Protein AF-A0A9X4HL28-F1 (afdb_monomer_lite)

Foldseek 3Di:
DPPQVVVPNDDDPVVLVVCCVPDPVSVCVVCVVVVNNVVVVVVVVVVVVVVVVVVVVVVVVVVD

Sequence (64 aa):
MKNWFSAKNGPTGRHLVDLVRTSDEVLEAVLRMSGRSDLILSKKLGDSKQTLIKMLNLIGELQG

Structure (mmCIF, N/CA/C/O backbone):
data_AF-A0A9X4HL28-F1
#
_entry.id   AF-A0A9X4HL28-F1
#
loop_
_atom_site.group_PDB
_atom_site.id
_atom_site.type_symbol
_atom_site.label_atom_id
_atom_site.label_alt_id
_atom_site.label_comp_id
_atom_site.label_asym_id
_atom_site.label_entity_id
_atom_site.label_seq_id
_atom_site.pdbx_PDB_ins_code
_atom_site.Cartn_x
_atom_site.Cartn_y
_atom_site.Cartn_z
_atom_site.occupancy
_atom_site.B_iso_or_equiv
_atom_site.auth_seq_id
_atom_site.auth_comp_id
_atom_site.auth_asym_id
_atom_site.auth_atom_id
_atom_site.pdbx_PDB_model_num
ATOM 1 N N . MET A 1 1 ? 13.358 12.190 -4.980 1.00 51.19 1 MET A N 1
ATOM 2 C CA . MET A 1 1 ? 13.119 11.107 -5.964 1.00 51.19 1 MET A CA 1
ATOM 3 C C . MET A 1 1 ? 12.947 11.673 -7.383 1.00 51.19 1 MET A C 1
ATOM 5 O O . MET A 1 1 ? 11.823 11.775 -7.847 1.00 51.19 1 MET A O 1
ATOM 9 N N . LYS A 1 2 ? 14.006 12.106 -8.085 1.00 52.94 2 LYS A N 1
ATOM 10 C CA . LYS A 1 2 ? 13.868 12.597 -9.482 1.00 52.94 2 LYS A CA 1
ATOM 11 C C . LYS A 1 2 ? 14.830 11.954 -10.489 1.00 52.94 2 LYS A C 1
ATOM 13 O O . LYS A 1 2 ? 14.520 11.938 -11.668 1.00 52.94 2 LYS A O 1
ATOM 18 N N . ASN A 1 3 ? 15.938 11.355 -10.042 1.00 55.38 3 ASN A N 1
ATOM 19 C CA . ASN A 1 3 ? 17.023 10.980 -10.961 1.00 55.38 3 ASN A CA 1
ATOM 20 C C . ASN A 1 3 ? 17.046 9.500 -11.384 1.00 55.38 3 ASN A C 1
ATOM 22 O O . ASN A 1 3 ? 17.671 9.182 -12.391 1.00 55.38 3 ASN A O 1
ATOM 26 N N . TRP A 1 4 ? 16.373 8.597 -10.662 1.00 60.84 4 TRP A N 1
ATOM 27 C CA . TRP A 1 4 ? 16.336 7.172 -11.027 1.00 60.84 4 TRP A CA 1
ATOM 28 C C . TRP A 1 4 ? 15.245 6.842 -12.061 1.00 60.84 4 TRP A C 1
ATOM 30 O O . TRP A 1 4 ? 15.393 5.888 -12.817 1.00 60.84 4 TRP A O 1
ATOM 40 N N . PHE A 1 5 ? 14.195 7.670 -12.156 1.00 60.91 5 PHE A N 1
ATOM 41 C CA . PHE A 1 5 ? 13.140 7.550 -13.174 1.00 60.91 5 PHE A CA 1
ATOM 42 C C . PHE A 1 5 ? 13.608 7.929 -14.584 1.00 60.91 5 PHE A C 1
ATOM 44 O O . PHE A 1 5 ? 13.056 7.440 -15.563 1.00 60.91 5 PHE A O 1
ATOM 51 N N . SER A 1 6 ? 14.657 8.746 -14.708 1.00 64.44 6 SER A N 1
ATOM 52 C CA . SER A 1 6 ? 15.223 9.170 -15.998 1.00 64.44 6 SER A CA 1
ATOM 53 C C . SER A 1 6 ? 16.160 8.126 -16.629 1.00 64.44 6 SER A C 1
ATOM 55 O O . SER A 1 6 ? 17.015 8.487 -17.433 1.00 64.44 6 SER A O 1
ATOM 57 N N . ALA A 1 7 ? 16.051 6.854 -16.219 1.00 60.53 7 ALA A N 1
ATOM 58 C CA . ALA A 1 7 ? 16.823 5.680 -16.657 1.00 60.53 7 ALA A CA 1
ATOM 59 C C . ALA A 1 7 ? 18.355 5.730 -16.469 1.00 60.53 7 ALA A C 1
ATOM 61 O O . ALA A 1 7 ? 18.999 4.686 -16.476 1.00 60.53 7 ALA A O 1
ATOM 62 N N . LYS A 1 8 ? 18.953 6.904 -16.231 1.00 61.06 8 LYS A N 1
ATOM 63 C CA . LYS A 1 8 ? 20.410 7.074 -16.131 1.00 61.06 8 LYS A CA 1
ATOM 64 C C . LYS A 1 8 ? 21.030 6.357 -14.923 1.00 61.06 8 LYS A C 1
ATOM 66 O O . LYS A 1 8 ? 22.205 6.036 -14.974 1.00 61.06 8 LYS A O 1
ATOM 71 N N . ASN A 1 9 ? 20.236 6.110 -13.873 1.00 66.62 9 ASN A N 1
ATOM 72 C CA . ASN A 1 9 ? 20.599 5.371 -12.652 1.00 66.62 9 ASN A CA 1
ATOM 73 C C . ASN A 1 9 ? 19.382 4.602 -12.086 1.00 66.62 9 ASN A C 1
ATOM 75 O O . ASN A 1 9 ? 19.069 4.706 -10.899 1.00 66.62 9 ASN A O 1
ATOM 79 N N . GLY A 1 10 ? 18.615 3.922 -12.943 1.00 71.69 10 GLY A N 1
ATOM 80 C CA . GLY A 1 10 ? 17.452 3.145 -12.498 1.00 71.69 10 GLY A CA 1
ATOM 81 C C . GLY A 1 10 ? 17.848 1.899 -11.684 1.00 71.69 10 GLY A C 1
ATOM 82 O O . GLY A 1 10 ? 18.933 1.356 -11.903 1.00 71.69 10 GLY A O 1
ATOM 83 N N . PRO A 1 11 ? 16.998 1.415 -10.756 1.00 77.81 11 PRO A N 1
ATOM 84 C CA . PRO A 1 11 ? 17.226 0.133 -10.095 1.00 77.81 11 PRO A CA 1
ATOM 85 C C . PRO A 1 11 ? 17.207 -1.009 -11.120 1.00 77.81 11 PRO A C 1
ATOM 87 O O . PRO A 1 11 ? 16.460 -0.968 -12.099 1.00 77.81 11 PRO A O 1
ATOM 90 N N . THR A 1 12 ? 17.989 -2.066 -10.881 1.00 85.00 12 THR A N 1
ATOM 91 C CA . THR A 1 12 ? 17.820 -3.305 -11.659 1.00 85.00 12 THR A CA 1
ATOM 92 C C . THR A 1 12 ? 16.431 -3.893 -11.395 1.00 85.00 12 THR A C 1
ATOM 94 O O . THR A 1 12 ? 15.831 -3.620 -10.355 1.00 85.00 12 THR A O 1
ATOM 97 N N . GLY A 1 13 ? 15.926 -4.750 -12.291 1.00 86.06 13 GLY A N 1
ATOM 98 C CA . GLY A 1 13 ? 14.599 -5.362 -12.125 1.00 86.06 13 GLY A CA 1
ATOM 99 C C . GLY A 1 13 ? 14.406 -6.039 -10.761 1.00 86.06 13 GLY A C 1
ATOM 100 O O . GLY A 1 13 ? 13.358 -5.883 -10.143 1.00 86.06 13 GLY A O 1
ATOM 101 N N . ARG A 1 14 ? 15.446 -6.701 -10.234 1.00 91.44 14 ARG A N 1
ATOM 102 C CA . ARG A 1 14 ? 15.418 -7.316 -8.896 1.00 91.44 14 ARG A CA 1
ATOM 103 C C . ARG A 1 14 ? 15.253 -6.282 -7.781 1.00 91.44 14 ARG A C 1
ATOM 105 O O . ARG A 1 14 ? 14.361 -6.426 -6.956 1.00 91.44 14 ARG A O 1
ATOM 112 N N . HIS A 1 15 ? 16.058 -5.221 -7.803 1.00 90.06 15 HIS A N 1
ATOM 113 C CA . HIS A 1 15 ? 15.964 -4.150 -6.809 1.00 90.06 15 HIS A CA 1
ATOM 114 C C . HIS A 1 15 ? 14.630 -3.402 -6.902 1.00 90.06 15 HIS A C 1
ATOM 116 O O . HIS A 1 15 ? 14.088 -2.993 -5.881 1.00 90.06 15 HIS A O 1
ATOM 122 N N . LEU A 1 16 ? 14.067 -3.252 -8.105 1.00 91.00 16 LEU A N 1
ATOM 123 C CA . LEU A 1 16 ? 12.742 -2.661 -8.271 1.00 91.00 16 LEU A CA 1
ATOM 124 C C . LEU A 1 16 ? 11.656 -3.525 -7.619 1.00 91.00 16 LEU A C 1
ATOM 126 O O . LEU A 1 16 ? 10.790 -2.984 -6.942 1.00 91.00 16 LEU A O 1
ATOM 130 N N . VAL A 1 17 ? 11.712 -4.850 -7.779 1.00 94.19 17 VAL A N 1
ATOM 131 C CA . VAL A 1 17 ? 10.774 -5.770 -7.115 1.00 94.19 17 VAL A CA 1
ATOM 132 C C . VAL A 1 17 ? 10.893 -5.677 -5.594 1.00 94.19 17 VAL A C 1
ATOM 134 O O . VAL A 1 17 ? 9.871 -5.648 -4.910 1.00 94.19 17 VAL A O 1
ATOM 137 N N . ASP A 1 18 ? 12.113 -5.593 -5.061 1.00 95.06 18 ASP A N 1
ATOM 138 C CA . ASP A 1 18 ? 12.319 -5.435 -3.619 1.00 95.06 18 ASP A CA 1
ATOM 139 C C . ASP A 1 18 ? 11.753 -4.100 -3.107 1.00 95.06 18 ASP A C 1
ATOM 141 O O . ASP A 1 18 ? 11.079 -4.087 -2.080 1.00 95.06 18 ASP A O 1
ATOM 145 N N . LEU A 1 19 ? 11.924 -3.004 -3.856 1.00 93.62 19 LEU A N 1
ATOM 146 C CA . LEU A 1 19 ? 11.336 -1.703 -3.519 1.00 93.62 19 LEU A CA 1
ATOM 147 C C . LEU A 1 19 ? 9.802 -1.715 -3.579 1.00 93.62 19 LEU A C 1
ATOM 149 O O . LEU A 1 19 ? 9.148 -1.210 -2.670 1.00 93.62 19 LEU A O 1
ATOM 153 N N . VAL A 1 20 ? 9.223 -2.302 -4.629 1.00 95.06 20 VAL A N 1
ATOM 154 C CA . VAL A 1 20 ? 7.765 -2.428 -4.793 1.00 95.06 20 VAL A CA 1
ATOM 155 C C . VAL A 1 20 ? 7.148 -3.254 -3.661 1.00 95.06 20 VAL A C 1
ATOM 157 O O . VAL A 1 20 ? 6.025 -2.979 -3.252 1.00 95.06 20 VAL A O 1
ATOM 160 N N . ARG A 1 21 ? 7.872 -4.245 -3.124 1.00 95.06 21 ARG A N 1
ATOM 161 C CA . ARG A 1 21 ? 7.400 -5.076 -2.005 1.00 95.06 21 ARG A CA 1
ATOM 162 C C . ARG A 1 21 ? 7.213 -4.278 -0.712 1.00 95.06 21 ARG A C 1
ATOM 164 O O . ARG A 1 21 ? 6.394 -4.671 0.111 1.00 95.06 21 ARG A O 1
ATOM 171 N N . THR A 1 22 ? 7.981 -3.208 -0.510 1.00 95.50 22 THR A N 1
ATOM 172 C CA . THR A 1 22 ? 8.040 -2.492 0.776 1.00 95.50 22 THR A CA 1
ATOM 173 C C . THR A 1 22 ? 7.580 -1.038 0.714 1.00 95.50 22 THR A C 1
ATOM 175 O O . THR A 1 22 ? 7.511 -0.398 1.758 1.00 95.50 22 THR A O 1
ATOM 178 N N . SER A 1 23 ? 7.299 -0.487 -0.470 1.00 94.31 23 SER A N 1
ATOM 179 C CA . SER A 1 23 ? 6.841 0.897 -0.634 1.00 94.31 23 SER A CA 1
ATOM 180 C C . SER A 1 23 ? 5.665 0.975 -1.597 1.00 94.31 23 SER A C 1
ATOM 182 O O . SER A 1 23 ? 5.796 0.746 -2.805 1.00 94.31 23 SER A O 1
ATOM 184 N N . ASP A 1 24 ? 4.524 1.382 -1.049 1.00 93.06 24 ASP A N 1
ATOM 185 C CA . ASP A 1 24 ? 3.314 1.654 -1.816 1.00 93.06 24 ASP A CA 1
ATOM 186 C C . ASP A 1 24 ? 3.525 2.806 -2.808 1.00 93.06 24 ASP A C 1
ATOM 188 O O . ASP A 1 24 ? 2.980 2.777 -3.908 1.00 93.06 24 ASP A O 1
ATOM 192 N N . GLU A 1 25 ? 4.367 3.789 -2.486 1.00 93.00 25 GLU A N 1
ATOM 193 C CA . GLU A 1 25 ? 4.696 4.900 -3.381 1.00 93.00 25 GLU A CA 1
ATOM 194 C C . GLU A 1 25 ? 5.447 4.422 -4.627 1.00 93.00 25 GLU A C 1
ATOM 196 O O . GLU A 1 25 ? 5.172 4.884 -5.739 1.00 93.00 25 GLU A O 1
ATOM 201 N N . VAL A 1 26 ? 6.385 3.482 -4.460 1.00 93.56 26 VAL A N 1
ATOM 202 C CA . VAL A 1 26 ? 7.107 2.879 -5.588 1.00 93.56 26 VAL A CA 1
ATOM 203 C C . VAL A 1 26 ? 6.157 2.027 -6.427 1.00 93.56 26 VAL A C 1
ATOM 205 O O . VAL A 1 26 ? 6.165 2.150 -7.654 1.00 93.56 26 VAL A O 1
ATOM 208 N N . LEU A 1 27 ? 5.302 1.217 -5.793 1.00 94.50 27 LEU A N 1
ATOM 209 C CA . LEU A 1 27 ? 4.265 0.453 -6.491 1.00 94.50 27 LEU A CA 1
ATOM 210 C C . LEU A 1 27 ? 3.332 1.374 -7.293 1.00 94.50 27 LEU A C 1
ATOM 212 O O . LEU A 1 27 ? 3.098 1.129 -8.478 1.00 94.50 27 LEU A O 1
ATOM 216 N N . GLU A 1 28 ? 2.835 2.457 -6.689 1.00 94.94 28 GLU A N 1
ATOM 217 C CA . GLU A 1 28 ? 1.982 3.438 -7.362 1.00 94.94 28 GLU 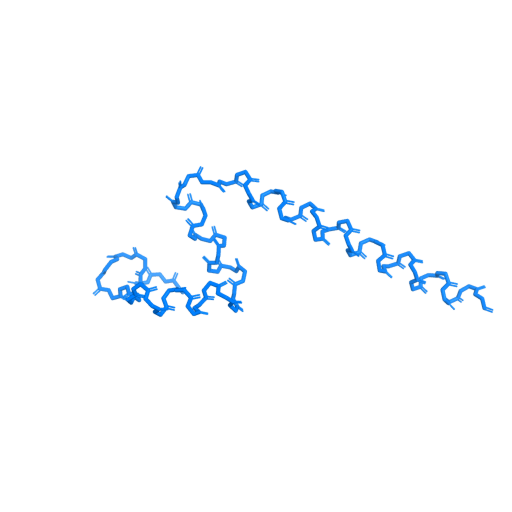A CA 1
ATOM 218 C C . GLU A 1 28 ? 2.682 4.064 -8.566 1.00 94.94 28 GLU A C 1
ATOM 220 O O . GLU A 1 28 ? 2.081 4.172 -9.634 1.00 94.94 28 GLU A O 1
ATOM 225 N N . ALA A 1 29 ? 3.946 4.466 -8.427 1.00 92.94 29 ALA A N 1
ATOM 226 C CA . ALA A 1 29 ? 4.686 5.061 -9.530 1.00 92.94 29 ALA A CA 1
ATOM 227 C C . ALA A 1 29 ? 4.843 4.084 -10.708 1.00 92.94 29 ALA A C 1
ATOM 229 O O . ALA A 1 29 ? 4.583 4.460 -11.853 1.00 92.94 29 ALA A O 1
ATOM 230 N N . VAL A 1 30 ? 5.184 2.819 -10.430 1.00 92.75 30 VAL A N 1
ATOM 231 C CA . VAL A 1 30 ? 5.279 1.762 -11.451 1.00 92.75 30 VAL A CA 1
ATOM 232 C C . VAL A 1 30 ? 3.929 1.536 -12.135 1.00 92.75 30 VAL A C 1
ATOM 234 O O . VAL A 1 30 ? 3.863 1.498 -13.365 1.00 92.75 30 VAL A O 1
ATOM 237 N N . LEU A 1 31 ? 2.837 1.450 -11.369 1.00 95.38 31 LEU A N 1
ATOM 238 C CA . LEU A 1 31 ? 1.493 1.267 -11.920 1.00 95.38 31 LEU A CA 1
ATOM 239 C C . LEU A 1 31 ? 1.075 2.439 -12.818 1.00 95.38 31 LEU A C 1
ATOM 241 O O . LEU A 1 31 ? 0.603 2.197 -13.930 1.00 95.38 31 LEU A O 1
ATOM 245 N N . ARG A 1 32 ? 1.327 3.692 -12.406 1.00 94.38 32 ARG A N 1
ATOM 246 C CA . ARG A 1 32 ? 1.060 4.886 -13.236 1.00 94.38 32 ARG A CA 1
ATOM 247 C C . ARG A 1 32 ? 1.824 4.833 -14.550 1.00 94.38 32 ARG A C 1
ATOM 249 O O . ARG A 1 32 ? 1.228 5.029 -15.604 1.00 94.38 32 ARG A O 1
ATOM 256 N N . MET A 1 33 ? 3.120 4.536 -14.490 1.00 90.62 33 MET A N 1
ATOM 257 C CA . MET A 1 33 ? 3.971 4.461 -15.680 1.00 90.62 33 MET A CA 1
ATOM 258 C C . MET A 1 33 ? 3.587 3.314 -16.613 1.00 90.62 33 MET A C 1
ATOM 260 O O . MET A 1 33 ? 3.719 3.444 -17.824 1.00 90.62 33 MET A O 1
ATOM 264 N N . SER A 1 34 ? 3.072 2.212 -16.065 1.00 94.00 34 SER A N 1
ATOM 265 C CA . SER A 1 34 ? 2.5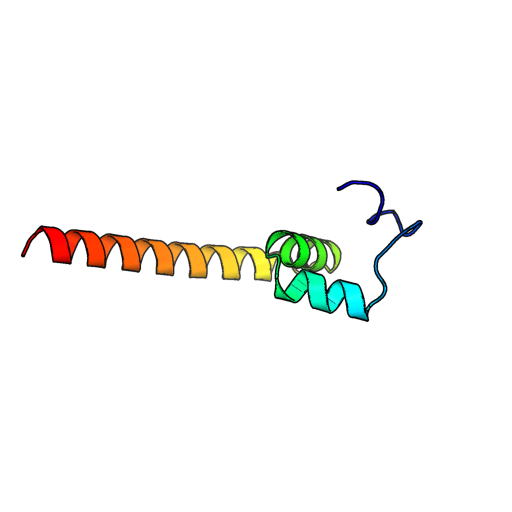47 1.095 -16.855 1.00 94.00 34 SER A CA 1
ATOM 266 C C . SER A 1 34 ? 1.160 1.356 -17.462 1.00 94.00 34 SER A C 1
ATOM 268 O O . SER A 1 34 ? 0.614 0.476 -18.120 1.00 94.00 34 SER A O 1
ATOM 270 N N . GLY A 1 35 ? 0.562 2.532 -17.225 1.00 95.38 35 GLY A N 1
ATOM 271 C CA . GLY A 1 35 ? -0.787 2.869 -17.688 1.00 95.38 35 GLY A CA 1
ATOM 272 C C . GLY A 1 35 ? -1.918 2.231 -16.870 1.00 95.38 35 GLY A C 1
ATOM 273 O O . GLY A 1 35 ? -3.074 2.311 -17.269 1.00 95.38 35 GLY A O 1
ATOM 274 N N . ARG A 1 36 ? -1.617 1.632 -15.710 1.00 97.19 36 ARG A N 1
ATOM 275 C CA . ARG A 1 36 ? -2.556 0.866 -14.864 1.00 97.19 36 ARG A CA 1
ATOM 276 C C . ARG A 1 36 ? -3.025 1.662 -13.645 1.00 97.19 36 ARG A C 1
ATOM 278 O O . ARG A 1 36 ? -2.943 1.211 -12.502 1.00 97.19 36 ARG A O 1
ATOM 285 N N . SER A 1 37 ? -3.447 2.904 -13.876 1.00 96.00 37 SER A N 1
ATOM 286 C CA . SER A 1 37 ? -3.851 3.817 -12.792 1.00 96.00 37 SER A CA 1
ATOM 287 C C . SER A 1 37 ? -5.160 3.402 -12.104 1.00 96.00 37 SER A C 1
ATOM 289 O O . SER A 1 37 ? -5.398 3.774 -10.956 1.00 96.00 37 SER A O 1
ATOM 291 N N . ASP A 1 38 ? -5.986 2.601 -12.770 1.00 97.12 38 ASP A N 1
ATOM 292 C CA . ASP A 1 38 ? -7.204 1.978 -12.244 1.00 97.12 38 ASP A CA 1
ATOM 293 C C . ASP A 1 38 ? -6.932 1.074 -11.028 1.00 97.12 38 ASP A C 1
ATOM 295 O O . ASP A 1 38 ? -7.685 1.084 -10.048 1.00 97.12 38 ASP A O 1
ATOM 299 N N . LEU A 1 39 ? -5.803 0.359 -11.030 1.00 97.25 39 LEU A N 1
ATOM 300 C CA . LEU A 1 39 ? -5.398 -0.484 -9.904 1.00 97.25 39 LEU A CA 1
ATOM 301 C C . LEU A 1 39 ? -5.040 0.332 -8.661 1.00 97.25 39 LEU A C 1
ATOM 303 O O . LEU A 1 39 ? -5.301 -0.100 -7.540 1.00 97.25 39 LEU A O 1
ATOM 307 N N . ILE A 1 40 ? -4.494 1.534 -8.850 1.00 96.06 40 ILE A N 1
ATOM 308 C CA . ILE A 1 40 ? -4.172 2.447 -7.748 1.00 96.06 40 ILE A CA 1
ATOM 309 C C . ILE A 1 40 ? -5.456 2.920 -7.074 1.00 96.06 40 ILE A C 1
ATOM 311 O O . ILE A 1 40 ? -5.548 2.916 -5.848 1.00 96.06 40 ILE A O 1
ATOM 315 N N . LEU A 1 41 ? -6.457 3.307 -7.870 1.00 95.62 41 LEU A N 1
ATOM 316 C CA . LEU A 1 41 ? -7.764 3.715 -7.352 1.00 95.62 41 LEU A CA 1
ATOM 317 C C . LEU A 1 41 ? -8.431 2.572 -6.582 1.00 95.62 41 LEU A C 1
ATOM 319 O O . LEU A 1 41 ? -8.910 2.779 -5.468 1.00 95.62 41 LEU A O 1
ATOM 323 N N . SER A 1 42 ? -8.393 1.363 -7.142 1.00 96.50 42 SER A N 1
ATOM 324 C CA . SER A 1 42 ? -8.967 0.168 -6.517 1.00 96.50 42 SER A CA 1
ATOM 325 C C . SER A 1 42 ? -8.305 -0.150 -5.171 1.00 96.50 42 SER A C 1
ATOM 327 O O . SER A 1 42 ? -9.007 -0.385 -4.186 1.00 96.50 42 SER A O 1
ATOM 329 N N . LYS A 1 43 ? -6.965 -0.073 -5.090 1.00 94.38 43 LYS A N 1
ATOM 330 C CA . LYS A 1 43 ? -6.218 -0.235 -3.831 1.00 94.38 43 LYS A CA 1
ATOM 331 C C . LYS A 1 43 ? -6.613 0.829 -2.807 1.00 94.38 43 LYS A C 1
ATOM 333 O O . LYS A 1 43 ? -7.008 0.484 -1.699 1.00 94.38 43 LYS A O 1
ATOM 338 N N . LYS A 1 44 ? -6.580 2.114 -3.184 1.00 94.88 44 LYS A N 1
ATOM 339 C CA . LYS A 1 44 ? -6.907 3.228 -2.272 1.00 94.88 44 LYS A CA 1
ATOM 340 C C . LYS A 1 44 ? -8.315 3.123 -1.704 1.00 94.88 44 LYS A C 1
ATOM 342 O O . LYS A 1 44 ? -8.517 3.411 -0.525 1.00 94.88 44 LYS A O 1
ATOM 347 N N . LEU A 1 45 ? -9.279 2.695 -2.517 1.00 97.38 45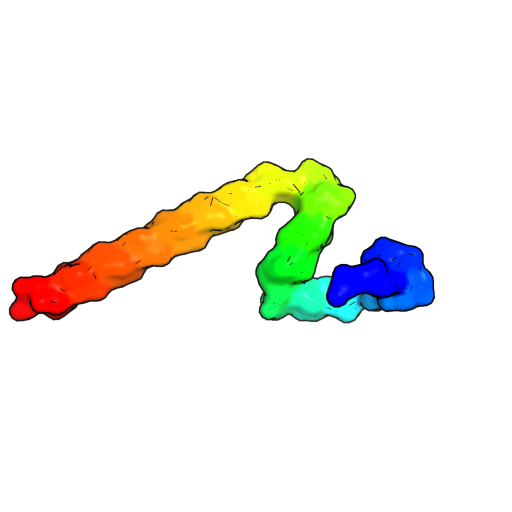 LEU A N 1
ATOM 348 C CA . LEU A 1 45 ? -10.648 2.476 -2.062 1.00 97.38 45 LEU A CA 1
ATOM 349 C C . LEU A 1 45 ? -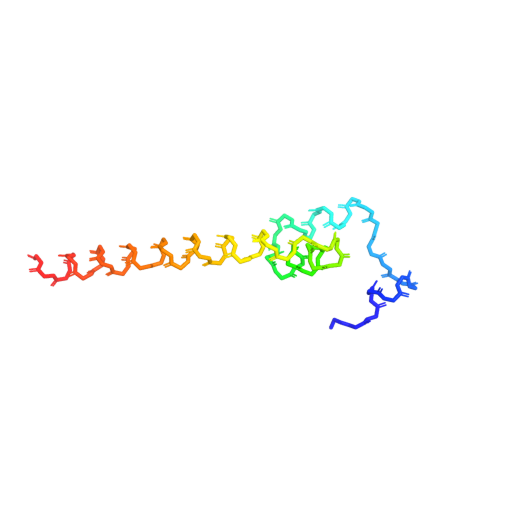10.723 1.329 -1.044 1.00 97.38 45 LEU A C 1
ATOM 351 O O . LEU A 1 45 ? -11.351 1.486 0.004 1.00 97.38 45 LEU A O 1
ATOM 355 N N . GLY A 1 46 ? -10.059 0.204 -1.326 1.00 97.06 46 GLY A N 1
ATOM 356 C CA . GLY A 1 46 ? -9.958 -0.927 -0.401 1.00 97.06 46 GLY A CA 1
ATOM 357 C C . GLY A 1 46 ? -9.324 -0.538 0.938 1.00 97.06 46 GLY A C 1
ATOM 358 O O . GLY A 1 46 ? -9.906 -0.796 1.992 1.00 97.06 46 GLY A O 1
ATOM 359 N N . ASP A 1 47 ? -8.191 0.164 0.896 1.00 95.75 47 ASP A N 1
ATOM 360 C CA . ASP A 1 47 ? -7.467 0.627 2.086 1.00 95.75 47 ASP A CA 1
ATOM 361 C C . ASP A 1 47 ? -8.307 1.615 2.911 1.00 95.75 47 ASP A C 1
ATOM 363 O O . ASP A 1 47 ? -8.382 1.516 4.141 1.00 95.75 47 ASP A O 1
ATOM 367 N N . SER A 1 48 ? -9.011 2.534 2.240 1.00 97.94 48 SER A N 1
ATOM 368 C CA . SER A 1 48 ? -9.930 3.484 2.881 1.00 97.94 48 SER A CA 1
ATOM 369 C C . SER A 1 48 ? -11.079 2.762 3.581 1.00 97.94 48 SER A C 1
ATOM 371 O O . SER A 1 48 ? -11.364 3.033 4.747 1.00 97.94 48 SER A O 1
ATOM 373 N N . LYS A 1 49 ? -11.701 1.782 2.912 1.00 98.38 49 LYS A N 1
ATOM 374 C CA . LYS A 1 49 ? -12.760 0.955 3.503 1.00 98.38 49 LYS A CA 1
ATOM 375 C C . LYS A 1 49 ? -12.253 0.213 4.740 1.00 98.38 49 LYS A C 1
ATOM 377 O O . LYS A 1 49 ? -12.923 0.208 5.770 1.00 98.38 49 LYS A O 1
ATOM 382 N N . GLN A 1 50 ? -11.068 -0.387 4.661 1.00 98.38 50 GLN A N 1
ATOM 383 C CA . GLN A 1 50 ? -10.487 -1.115 5.785 1.00 98.38 50 GLN A CA 1
ATOM 384 C C . GLN A 1 50 ? -10.162 -0.191 6.965 1.00 98.38 50 GLN A C 1
ATOM 386 O O . GLN A 1 50 ? -10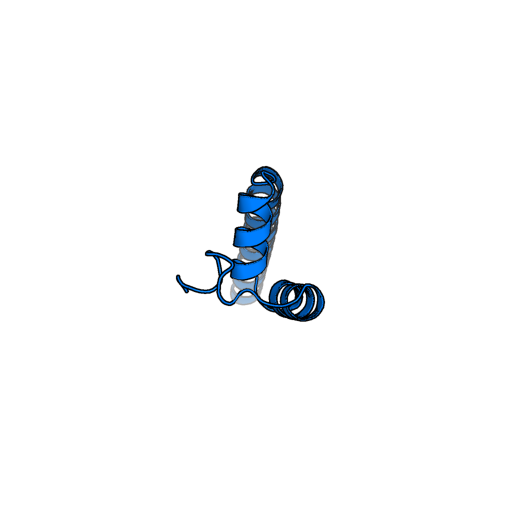.334 -0.582 8.121 1.00 98.38 50 GLN A O 1
ATOM 391 N N . THR A 1 51 ? -9.718 1.031 6.680 1.00 98.31 51 THR A N 1
ATOM 392 C CA . THR A 1 51 ? -9.464 2.065 7.688 1.00 98.31 51 THR A CA 1
ATOM 393 C C . THR A 1 51 ? -10.755 2.482 8.386 1.00 98.31 51 THR A C 1
ATOM 395 O O . THR A 1 51 ? -10.797 2.507 9.613 1.00 98.31 51 THR A O 1
ATOM 398 N N . LEU A 1 52 ? -11.833 2.712 7.630 1.00 98.62 52 LEU A N 1
ATOM 399 C CA . LEU A 1 52 ? -13.147 3.029 8.195 1.00 98.62 52 LEU A CA 1
ATOM 400 C C . LEU A 1 52 ? -13.667 1.913 9.106 1.00 98.62 52 LEU A C 1
ATOM 402 O O . LEU A 1 52 ? -14.130 2.193 10.206 1.00 98.62 52 LEU A O 1
ATOM 406 N N . ILE A 1 53 ? -13.539 0.648 8.694 1.00 98.62 53 ILE A N 1
ATOM 407 C CA . ILE A 1 53 ? -13.929 -0.501 9.529 1.00 98.62 53 ILE A CA 1
ATOM 408 C C . ILE A 1 53 ? -13.143 -0.510 10.846 1.00 98.62 53 ILE A C 1
ATOM 410 O O . ILE A 1 53 ? -13.732 -0.686 11.908 1.00 98.62 53 ILE A O 1
ATOM 414 N N . LYS A 1 54 ? -11.825 -0.276 10.797 1.00 98.44 54 LYS A N 1
ATOM 415 C CA . LYS A 1 54 ? -10.994 -0.196 12.010 1.00 98.44 54 LYS A CA 1
ATOM 416 C C . LYS A 1 54 ? -11.453 0.929 12.942 1.00 98.44 54 LYS A C 1
ATOM 418 O O . LYS A 1 54 ? -11.514 0.721 14.147 1.00 98.44 54 LYS A O 1
ATOM 423 N N . MET A 1 55 ? -11.798 2.094 12.393 1.00 98.44 55 MET A N 1
ATOM 424 C CA . MET A 1 55 ? -12.308 3.223 13.179 1.00 98.44 55 MET A CA 1
ATOM 425 C C . MET A 1 55 ? -13.659 2.908 13.831 1.00 98.44 55 MET A C 1
ATOM 427 O O . MET A 1 55 ? -13.848 3.221 15.001 1.00 98.44 55 MET A O 1
ATOM 431 N N . LEU A 1 56 ? -14.580 2.265 13.108 1.00 98.44 56 LEU A N 1
ATOM 432 C CA . LEU A 1 56 ? -15.874 1.854 13.663 1.00 98.44 56 LEU A CA 1
ATOM 433 C C . LEU A 1 56 ? -15.714 0.834 14.794 1.00 98.44 56 LEU A C 1
ATOM 435 O O . LEU A 1 56 ? -16.375 0.967 15.819 1.00 98.44 56 LEU A O 1
ATOM 439 N N . ASN A 1 57 ? -14.809 -0.136 14.636 1.00 98.38 57 ASN A N 1
ATOM 440 C CA . ASN A 1 57 ? -14.504 -1.097 15.695 1.00 98.38 57 ASN A CA 1
ATOM 441 C C . ASN A 1 57 ? -13.968 -0.392 16.947 1.00 98.38 57 ASN A C 1
ATOM 443 O O . ASN A 1 57 ? -14.463 -0.653 18.037 1.00 98.38 57 ASN A O 1
ATOM 447 N N . LEU A 1 58 ? -13.037 0.555 16.785 1.00 98.25 58 LEU A N 1
ATOM 448 C CA . LEU A 1 58 ? -12.496 1.332 17.902 1.00 98.25 58 LEU A CA 1
ATOM 449 C C . LEU A 1 58 ? -13.585 2.138 18.626 1.00 98.25 58 LEU A C 1
ATOM 451 O O . LEU A 1 58 ? -13.599 2.197 19.849 1.00 98.25 58 LEU A O 1
ATOM 455 N N . ILE A 1 59 ? -14.515 2.750 17.887 1.00 98.19 59 ILE A N 1
ATOM 456 C CA . ILE A 1 59 ? -15.655 3.454 18.493 1.00 98.19 59 ILE A CA 1
ATOM 457 C C . ILE A 1 59 ? -16.521 2.477 19.295 1.00 98.19 59 ILE A C 1
ATOM 459 O O . ILE A 1 59 ? -16.898 2.796 20.418 1.00 98.19 59 ILE A O 1
ATOM 463 N N . GLY A 1 60 ? -16.806 1.294 18.742 1.00 97.62 60 GLY A N 1
ATOM 464 C CA . GLY A 1 60 ? -17.563 0.254 19.437 1.00 97.62 60 GLY A CA 1
ATOM 465 C C . GLY A 1 60 ? -16.888 -0.211 20.730 1.00 97.62 60 GLY A C 1
ATOM 466 O O . GLY A 1 60 ? -17.563 -0.360 21.741 1.00 97.62 60 GLY A O 1
ATOM 467 N N . GLU A 1 61 ? -15.562 -0.369 20.721 1.00 97.25 61 GLU A N 1
ATOM 468 C CA . GLU A 1 61 ? -14.767 -0.715 21.909 1.00 97.25 61 GLU A CA 1
ATOM 469 C C . GLU A 1 61 ? -14.808 0.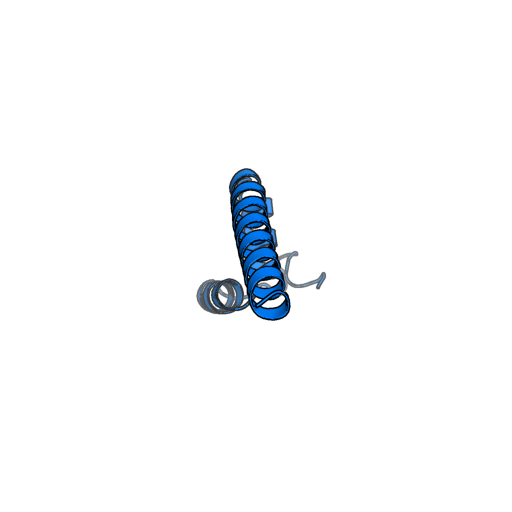373 22.991 1.00 97.25 61 GLU A C 1
ATOM 471 O O . GLU A 1 61 ? -14.778 0.051 24.171 1.00 97.25 61 GLU A O 1
ATOM 476 N N . LEU A 1 62 ? -14.888 1.652 22.609 1.00 96.06 62 LEU A N 1
ATOM 477 C CA . LEU A 1 62 ? -14.949 2.779 23.551 1.00 96.06 62 LEU A CA 1
ATOM 478 C C . LEU A 1 62 ? -16.353 3.040 24.121 1.00 96.06 62 LEU A C 1
ATOM 480 O O . LEU A 1 62 ? -16.485 3.791 25.087 1.00 96.06 62 LEU A O 1
ATOM 484 N N . GLN A 1 63 ? -17.399 2.503 23.490 1.00 91.81 63 GLN A N 1
ATOM 485 C CA . GLN A 1 63 ? -18.796 2.664 23.913 1.00 91.81 63 GLN A CA 1
ATOM 486 C C . GLN A 1 63 ? -19.302 1.522 24.808 1.00 91.81 63 GLN A C 1
ATOM 488 O O . GLN A 1 63 ? -20.386 1.661 25.381 1.00 91.81 63 GLN A O 1
ATOM 493 N N . GLY A 1 64 ? -18.561 0.413 24.895 1.00 75.81 64 GLY A N 1
ATOM 494 C CA . GLY A 1 64 ? -18.820 -0.709 25.807 1.00 75.81 64 GLY A CA 1
ATOM 495 C C . GLY A 1 64 ? -18.076 -0.567 27.127 1.00 75.81 64 GLY A C 1
ATOM 496 O O . GLY A 1 64 ? -18.600 -1.106 28.126 1.00 75.81 64 GLY A O 1
#

Secondary structure (DSSP, 8-state):
--SSTTSTTPPPHHHHHHHHHH-HHHHHHHHHHTT-HHHHHHHHHHHHHHHHHHHHHHHHHHH-

Radius of gyration: 17.08 Å; chains: 1; bounding box: 39×20×44 Å

pLDDT: mean 89.19, std 13.22, range [51.19, 98.62]